Protein AF-A9DA54-F1 (afdb_monomer_lite)

pLDDT: mean 83.82, std 13.97, range [44.0, 96.88]

Radius of gyration: 36.36 Å; chains: 1; bounding box: 66×17×99 Å

InterPro domains:
  IPR001029 Flagellin, N-terminal domain [PF00669] (1-96)
  IPR001029 Flagellin, N-terminal domain [PR00207] (26-43)
  IPR001029 Flagellin, N-terminal domain [PR00207] (65-84)
  IPR001492 Flagellin [PTHR42792] (2-97)

Secondary structure (DSSP, 8-state):
-HHHHHHHHHHHHHHHHHHHHHH--S---TTT-HHHHHHHHHHHHHHHHHHHHHHHHHHHHHHHHHHHHHHHHHHHHHHHHHHHHHHHHTS-S-TTHHHHTTT-

Structure (mmCIF, N/CA/C/O backbone):
data_AF-A9DA54-F1
#
_entry.id   AF-A9DA54-F1
#
loop_
_atom_site.group_PDB
_atom_site.id
_atom_site.type_symbol
_atom_site.label_atom_id
_atom_site.label_alt_id
_atom_site.label_comp_id
_atom_site.label_asym_id
_atom_site.label_entity_id
_atom_site.label_seq_id
_atom_site.pdbx_PDB_ins_code
_atom_site.Cartn_x
_atom_site.Cartn_y
_atom_site.Cartn_z
_atom_site.occupancy
_atom_site.B_iso_or_equiv
_atom_site.auth_seq_id
_atom_site.auth_comp_id
_atom_site.auth_asym_id
_atom_site.auth_atom_id
_atom_site.pdbx_PDB_model_num
ATOM 1 N N . MET A 1 1 ? -30.449 -4.482 53.855 1.00 72.69 1 MET A N 1
ATOM 2 C CA . MET A 1 1 ? -30.549 -4.529 52.372 1.00 72.69 1 MET A CA 1
ATOM 3 C C . MET A 1 1 ? -29.752 -3.446 51.634 1.00 72.69 1 MET A C 1
ATOM 5 O O . MET A 1 1 ? -29.158 -3.781 50.620 1.00 72.69 1 MET A O 1
ATOM 9 N N . LYS A 1 2 ? -29.658 -2.186 52.102 1.00 81.56 2 LYS A N 1
ATOM 10 C CA . LYS A 1 2 ? -28.861 -1.147 51.402 1.00 81.56 2 LYS A CA 1
ATOM 11 C C . LYS A 1 2 ? -27.364 -1.483 51.272 1.00 81.56 2 LYS A C 1
ATOM 13 O O . LYS A 1 2 ? -26.834 -1.377 50.172 1.00 81.56 2 LYS A O 1
ATOM 18 N N . ALA A 1 3 ? -26.731 -1.968 52.348 1.00 85.31 3 ALA A N 1
ATOM 19 C CA . ALA A 1 3 ? -25.316 -2.362 52.352 1.00 85.31 3 ALA A CA 1
ATOM 20 C C . ALA A 1 3 ? -24.992 -3.461 51.321 1.00 85.31 3 ALA A C 1
ATOM 22 O O . ALA A 1 3 ? -24.045 -3.317 50.557 1.00 85.31 3 ALA A O 1
ATOM 23 N N . GLN A 1 4 ? -25.838 -4.494 51.220 1.00 87.94 4 GLN A N 1
ATOM 24 C CA . GLN A 1 4 ? -25.684 -5.557 50.221 1.00 87.94 4 GLN A CA 1
ATOM 25 C C . GLN A 1 4 ? -25.784 -5.025 48.781 1.00 87.94 4 GLN A C 1
ATOM 27 O O . GLN A 1 4 ? -25.012 -5.429 47.918 1.00 87.94 4 GLN A O 1
ATOM 32 N N . SER A 1 5 ? -26.700 -4.084 48.510 1.00 90.25 5 SER A N 1
ATOM 33 C CA . SER A 1 5 ? -26.823 -3.489 47.169 1.00 90.25 5 SER A CA 1
ATOM 34 C C . SER A 1 5 ? -25.606 -2.633 46.798 1.00 90.25 5 SER A C 1
ATOM 36 O O . SER A 1 5 ? -25.171 -2.641 45.648 1.00 90.25 5 SER A O 1
ATOM 38 N N . THR A 1 6 ? -25.037 -1.915 47.773 1.00 90.94 6 THR A N 1
ATOM 39 C CA . THR A 1 6 ? -23.826 -1.109 47.573 1.00 90.94 6 THR A CA 1
ATOM 40 C C . THR A 1 6 ? -22.614 -2.002 47.331 1.00 90.94 6 THR A C 1
ATOM 42 O O . THR A 1 6 ? -21.833 -1.720 46.426 1.00 90.94 6 THR A O 1
ATOM 45 N N . LEU A 1 7 ? -22.498 -3.110 48.070 1.00 93.38 7 LEU A N 1
ATOM 46 C CA . LEU A 1 7 ? -21.444 -4.106 47.880 1.00 93.38 7 LEU A CA 1
ATOM 47 C C . LEU A 1 7 ? -21.499 -4.717 46.471 1.00 93.38 7 LEU A C 1
ATOM 49 O O . LEU A 1 7 ? -20.498 -4.720 45.760 1.00 93.38 7 LEU A O 1
ATOM 53 N N . ASN A 1 8 ? -22.686 -5.137 46.025 1.00 93.56 8 ASN A N 1
ATOM 54 C CA . ASN A 1 8 ? -22.876 -5.704 44.687 1.00 93.56 8 ASN A CA 1
ATOM 55 C C . ASN A 1 8 ? -22.525 -4.695 43.575 1.00 93.56 8 ASN A C 1
ATOM 57 O O . ASN A 1 8 ? -21.920 -5.064 42.570 1.00 93.56 8 ASN A O 1
ATOM 61 N N . ARG A 1 9 ? -22.854 -3.406 43.757 1.00 91.38 9 ARG A N 1
ATOM 62 C CA . ARG A 1 9 ? -22.453 -2.336 42.824 1.00 91.38 9 ARG A CA 1
ATOM 63 C C . ARG A 1 9 ? -20.939 -2.130 42.790 1.00 91.38 9 ARG A C 1
ATOM 65 O O . ARG A 1 9 ? -20.373 -2.016 41.707 1.00 91.38 9 ARG A O 1
ATOM 72 N N . ALA A 1 10 ? -20.282 -2.108 43.949 1.00 91.88 10 ALA A N 1
ATOM 73 C CA . ALA A 1 10 ? -18.829 -1.976 44.030 1.00 91.88 10 ALA A CA 1
ATOM 74 C C . ALA A 1 10 ? -18.113 -3.153 43.346 1.00 91.88 10 ALA A C 1
ATOM 76 O O . ALA A 1 10 ? -17.173 -2.942 42.582 1.00 91.88 10 ALA A O 1
ATOM 77 N N . GLN A 1 11 ? -18.611 -4.376 43.542 1.00 93.38 11 GLN A N 1
ATOM 78 C CA . GLN A 1 11 ? -18.074 -5.577 42.904 1.00 93.38 11 GLN A CA 1
ATOM 79 C C . GLN A 1 11 ? -18.253 -5.560 41.376 1.00 93.38 11 GLN A C 1
ATOM 81 O O . GLN A 1 11 ? -17.322 -5.903 40.649 1.00 93.38 11 GLN A O 1
ATOM 86 N N . SER A 1 12 ? -19.400 -5.084 40.876 1.00 90.38 12 SER A N 1
ATOM 87 C CA . SER A 1 12 ? -19.621 -4.891 39.435 1.00 90.38 12 SER A CA 1
ATOM 88 C C . SER A 1 12 ? -18.649 -3.870 38.834 1.00 90.38 12 SER A C 1
ATOM 90 O O . SER A 1 12 ? -18.055 -4.132 37.792 1.00 90.38 12 SER A O 1
ATOM 92 N N . ASN A 1 13 ? -18.447 -2.726 39.496 1.00 88.25 13 ASN A N 1
ATOM 93 C CA . ASN A 1 13 ? -17.531 -1.685 39.019 1.00 88.25 13 ASN A CA 1
ATOM 94 C C . ASN A 1 13 ? -16.069 -2.156 39.010 1.00 88.25 13 ASN A C 1
ATOM 96 O O . ASN A 1 13 ? -15.311 -1.821 38.095 1.00 88.25 13 ASN A O 1
ATOM 100 N N . LEU A 1 14 ? -15.675 -2.948 40.012 1.00 91.12 14 LEU A N 1
ATOM 101 C CA . LEU A 1 14 ? -14.356 -3.573 40.062 1.00 91.12 14 LEU A CA 1
ATOM 102 C C . LEU A 1 14 ? -14.161 -4.543 38.890 1.00 91.12 14 LEU A C 1
ATOM 104 O O . LEU A 1 14 ? -13.127 -4.486 38.230 1.00 91.12 14 LEU A O 1
ATOM 108 N N . SER A 1 15 ? -15.165 -5.369 38.584 1.00 89.88 15 SER A N 1
ATOM 109 C CA . SER A 1 15 ? -15.122 -6.295 37.446 1.00 89.88 15 SER A CA 1
ATOM 110 C C . SER A 1 15 ? -14.930 -5.563 36.114 1.00 89.88 15 SER A C 1
ATOM 112 O O . SER A 1 15 ? -14.065 -5.943 35.331 1.00 89.88 15 SER A O 1
ATOM 114 N N . THR A 1 16 ? -15.665 -4.473 35.874 1.00 86.31 16 THR A N 1
ATOM 115 C CA . THR A 1 16 ? -15.504 -3.659 34.655 1.00 86.31 16 THR A CA 1
ATOM 116 C C . THR A 1 16 ? -14.128 -2.995 34.584 1.00 86.31 16 THR A C 1
ATOM 118 O O . THR A 1 16 ? -13.526 -2.901 33.516 1.00 86.31 16 THR A O 1
ATOM 121 N N . SER A 1 17 ? -13.601 -2.538 35.722 1.00 88.19 17 SER A N 1
ATOM 122 C CA . SER A 1 17 ? -12.270 -1.921 35.781 1.00 88.19 17 SER A CA 1
ATOM 123 C C . SER A 1 17 ? -11.167 -2.941 35.484 1.00 88.19 17 SER A C 1
ATOM 125 O O . SER A 1 17 ? -10.242 -2.638 34.734 1.00 88.19 17 SER A O 1
ATOM 12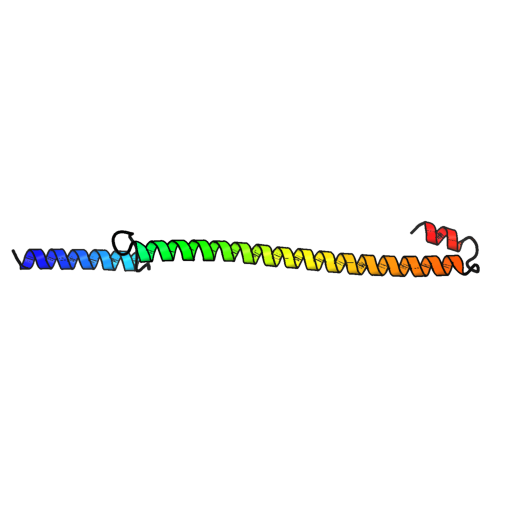7 N N . MET A 1 18 ? -11.304 -4.165 36.001 1.00 90.06 18 MET A N 1
ATOM 128 C CA . MET A 1 18 ? -10.424 -5.297 35.695 1.00 90.06 18 MET A CA 1
ATOM 129 C C . MET A 1 18 ? -10.480 -5.683 34.213 1.00 90.06 18 MET A C 1
ATOM 131 O O . MET A 1 18 ? -9.442 -5.922 33.605 1.00 90.06 18 MET A O 1
ATOM 135 N N . GLU A 1 19 ? -11.664 -5.690 33.603 1.00 86.94 19 GLU A N 1
ATOM 136 C CA . GLU A 1 19 ? -11.844 -6.004 32.181 1.00 86.94 19 GLU A CA 1
ATOM 137 C C . GLU A 1 19 ? -11.177 -4.957 31.270 1.00 86.94 19 GLU A C 1
ATOM 139 O O . GLU A 1 19 ? -10.459 -5.294 30.324 1.00 86.94 19 GLU A O 1
ATOM 144 N N . ARG A 1 20 ? -11.336 -3.668 31.591 1.00 87.25 20 ARG A N 1
ATOM 145 C CA . ARG A 1 20 ? -10.641 -2.568 30.899 1.00 87.25 20 ARG A CA 1
ATOM 146 C C . ARG A 1 20 ? -9.129 -2.629 31.085 1.00 87.25 20 ARG A C 1
ATOM 148 O O . ARG A 1 20 ? -8.394 -2.369 30.140 1.00 87.25 20 ARG A O 1
ATOM 155 N N . LEU A 1 21 ? -8.660 -3.001 32.277 1.00 88.25 21 LEU A N 1
ATOM 156 C CA . LEU A 1 21 ? -7.233 -3.167 32.543 1.00 88.25 21 LEU A CA 1
ATOM 157 C C . LEU A 1 21 ? -6.640 -4.342 31.751 1.00 88.25 21 LEU A C 1
ATOM 159 O O . LEU A 1 21 ? -5.589 -4.186 31.142 1.00 88.25 21 LEU A O 1
ATOM 163 N N . ALA A 1 22 ? -7.319 -5.491 31.722 1.00 89.81 22 ALA A N 1
ATOM 164 C CA . ALA A 1 22 ? -6.847 -6.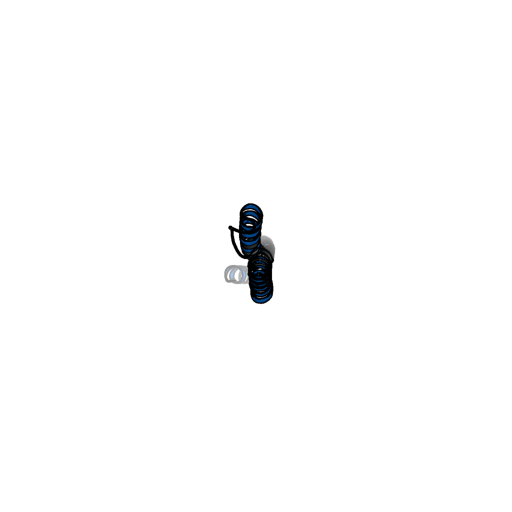695 31.035 1.00 89.81 22 ALA A CA 1
ATOM 165 C C . ALA A 1 22 ? -6.820 -6.543 29.505 1.00 89.81 22 ALA A C 1
ATOM 167 O O . ALA A 1 22 ? -5.916 -7.041 28.843 1.00 89.81 22 ALA A O 1
ATOM 168 N N . SER A 1 23 ? -7.808 -5.844 28.947 1.00 86.69 23 SER A N 1
ATOM 169 C CA . SER A 1 23 ? -7.893 -5.544 27.509 1.00 86.69 23 SER A CA 1
ATOM 170 C C . SER A 1 23 ? -7.041 -4.347 27.075 1.00 86.69 23 SER A C 1
ATOM 172 O O . SER A 1 23 ? -6.744 -4.206 25.892 1.00 86.69 23 SER A O 1
ATOM 174 N N . GLY A 1 24 ? -6.715 -3.438 28.001 1.00 86.44 24 GLY A N 1
ATOM 175 C CA . GLY A 1 24 ? -6.134 -2.128 27.695 1.00 86.44 24 GLY A CA 1
ATOM 176 C C . GLY A 1 24 ? -7.077 -1.179 26.940 1.00 86.44 24 GLY A C 1
ATOM 177 O O . GLY A 1 24 ? -6.684 -0.060 26.609 1.00 86.44 24 GLY A O 1
ATOM 178 N N . MET A 1 25 ? -8.320 -1.587 26.665 1.00 81.06 25 MET A N 1
ATOM 179 C CA . MET A 1 25 ? -9.296 -0.807 25.910 1.00 81.06 25 MET A CA 1
ATOM 180 C C . MET A 1 25 ? -10.348 -0.222 26.847 1.00 81.06 25 MET A C 1
ATOM 182 O O . MET A 1 25 ? -10.912 -0.890 27.713 1.00 81.06 25 MET A O 1
ATOM 186 N N . ARG A 1 26 ? -10.650 1.067 26.664 1.00 78.75 26 ARG A N 1
ATOM 187 C CA . ARG A 1 26 ? -11.659 1.758 27.480 1.00 78.75 26 ARG A CA 1
ATOM 188 C C . ARG A 1 26 ? -13.089 1.329 27.129 1.00 78.75 26 ARG A C 1
ATOM 190 O O . ARG A 1 26 ? -13.958 1.357 27.997 1.00 78.75 26 ARG A O 1
ATOM 197 N N . ILE A 1 27 ? -13.321 0.953 25.871 1.00 77.12 27 ILE A N 1
ATOM 198 C CA . ILE A 1 27 ? -14.606 0.488 25.337 1.00 77.12 27 ILE A CA 1
ATOM 199 C C . ILE A 1 27 ? -14.413 -0.969 2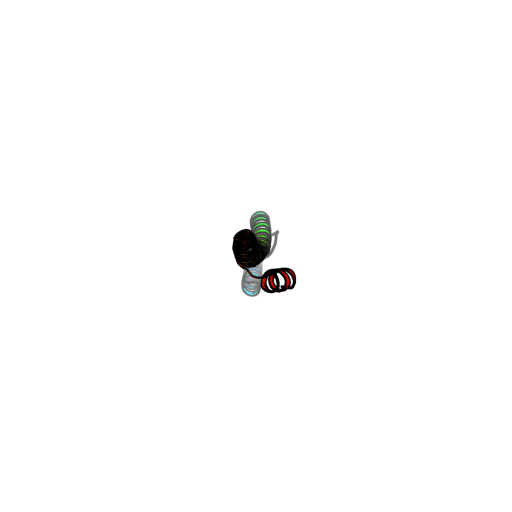4.913 1.00 77.12 27 ILE A C 1
ATOM 201 O O . ILE A 1 27 ? -13.829 -1.225 23.866 1.00 77.12 27 ILE A O 1
ATOM 205 N N . ASN A 1 28 ? -14.876 -1.912 25.736 1.00 72.12 28 ASN A N 1
ATOM 206 C CA . ASN A 1 28 ? -14.790 -3.350 25.437 1.00 72.12 28 ASN A CA 1
ATOM 207 C C . ASN A 1 28 ? -16.065 -3.924 24.823 1.00 72.12 28 ASN A C 1
ATOM 209 O O . ASN A 1 28 ? -16.029 -4.977 24.195 1.00 72.12 28 ASN A O 1
ATOM 213 N N . SER A 1 29 ? -17.200 -3.248 25.005 1.00 74.50 29 SER A N 1
ATOM 214 C CA . SER A 1 29 ? -18.508 -3.757 24.608 1.00 74.50 29 SER A CA 1
ATOM 215 C C . SER A 1 29 ? -19.363 -2.666 23.978 1.00 74.50 29 SER A C 1
ATOM 217 O O . SER A 1 29 ? -19.382 -1.528 24.447 1.00 74.50 29 SER A O 1
ATOM 219 N N . ALA A 1 30 ? -20.150 -3.044 22.964 1.00 71.50 30 ALA A N 1
ATOM 220 C CA . ALA A 1 30 ? -21.191 -2.193 22.382 1.00 71.50 30 ALA A CA 1
ATOM 221 C C . ALA A 1 30 ? -22.247 -1.763 23.419 1.00 71.50 30 ALA A C 1
ATOM 223 O O . ALA A 1 30 ? -22.965 -0.791 23.201 1.00 71.50 30 ALA A O 1
ATOM 224 N N . LYS A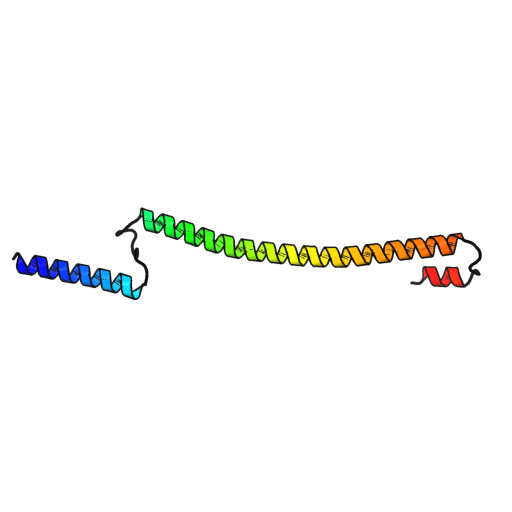 1 31 ? -22.335 -2.478 24.551 1.00 72.62 31 LYS A N 1
ATOM 225 C CA . LYS A 1 31 ? -23.210 -2.139 25.677 1.00 72.62 31 LYS A CA 1
ATOM 226 C C . LYS A 1 31 ? -22.739 -0.894 26.441 1.00 72.62 31 LYS A C 1
ATOM 228 O O . LYS A 1 31 ? -23.580 -0.197 26.998 1.00 72.62 31 LYS A O 1
ATOM 233 N N . ASP A 1 32 ? -21.431 -0.629 26.463 1.00 72.50 32 ASP A N 1
ATOM 234 C CA . ASP A 1 32 ? -20.845 0.512 27.178 1.00 72.50 32 ASP A CA 1
ATOM 235 C C . ASP A 1 32 ? -20.854 1.793 26.328 1.00 72.50 32 ASP A C 1
ATOM 237 O O . ASP A 1 32 ? -21.128 2.867 26.858 1.00 72.50 32 ASP A O 1
ATOM 241 N N . ASP A 1 33 ? -20.559 1.690 25.024 1.00 77.88 33 ASP A N 1
ATOM 242 C CA . ASP A 1 33 ? -20.607 2.806 24.065 1.00 77.88 33 ASP A CA 1
ATOM 243 C C . ASP A 1 33 ? -20.641 2.290 22.608 1.00 77.88 33 ASP A C 1
ATOM 245 O O . ASP A 1 33 ? -19.605 2.058 21.978 1.00 77.88 33 ASP A O 1
ATOM 249 N N . ALA A 1 34 ? -21.843 2.091 22.058 1.00 80.06 34 ALA A N 1
ATOM 250 C CA . ALA A 1 34 ? -22.026 1.598 20.689 1.00 80.06 34 ALA A CA 1
ATOM 251 C C . ALA A 1 34 ? -21.485 2.569 19.620 1.00 80.06 34 ALA A C 1
ATOM 253 O O . ALA A 1 34 ? -20.935 2.128 18.609 1.00 80.06 34 ALA A O 1
ATOM 254 N N . ALA A 1 35 ? -21.607 3.882 19.848 1.00 83.81 35 ALA A N 1
ATOM 255 C CA . ALA A 1 35 ? -21.152 4.903 18.907 1.00 83.81 35 ALA A CA 1
ATOM 256 C C . ALA A 1 35 ? -19.620 5.014 18.909 1.00 83.81 35 ALA A C 1
ATOM 258 O O . ALA A 1 35 ? -18.998 5.024 17.844 1.00 83.81 35 ALA A O 1
ATOM 259 N N . GLY A 1 36 ? -19.005 5.019 20.093 1.00 85.19 36 GLY A N 1
ATOM 260 C CA . GLY A 1 36 ? -17.555 4.990 20.257 1.00 85.19 36 GLY A CA 1
ATOM 261 C C . GLY A 1 36 ? -16.937 3.737 19.641 1.00 85.19 36 GLY A C 1
ATOM 262 O O . GLY A 1 36 ? -15.990 3.845 18.864 1.00 85.19 36 GLY A O 1
ATOM 263 N N . LEU A 1 37 ? -17.531 2.562 19.877 1.00 85.81 37 LEU A N 1
ATOM 264 C CA . LEU A 1 37 ? -17.067 1.309 19.277 1.00 85.81 37 LEU A CA 1
ATOM 265 C C . LEU A 1 37 ? -17.180 1.314 17.742 1.00 85.81 37 LEU A C 1
ATOM 267 O O . LEU A 1 37 ? -16.258 0.877 17.056 1.00 85.81 37 LEU A O 1
ATOM 271 N N . GLN A 1 38 ? -18.274 1.836 17.178 1.00 87.06 38 GLN A N 1
ATOM 272 C CA . GLN A 1 38 ? -18.443 1.936 15.725 1.00 87.06 38 GLN A CA 1
ATOM 273 C C . GLN A 1 38 ? -17.409 2.875 15.090 1.00 87.06 38 GLN A C 1
ATOM 275 O O . GLN A 1 38 ? -16.839 2.554 14.043 1.00 87.06 38 GLN A O 1
ATOM 280 N N . ILE A 1 39 ? -17.144 4.025 15.717 1.00 86.19 39 ILE A N 1
ATOM 281 C CA . ILE A 1 39 ? -16.132 4.975 15.244 1.00 86.19 39 ILE A CA 1
ATOM 282 C C . ILE A 1 39 ? -14.740 4.346 15.327 1.00 86.19 39 ILE A C 1
ATOM 284 O O . ILE A 1 39 ? -14.003 4.407 14.342 1.00 86.19 39 ILE A O 1
ATOM 288 N N . SER A 1 40 ? -14.404 3.692 16.442 1.00 88.88 40 SER A N 1
ATOM 289 C CA . SER A 1 40 ? -13.137 2.974 16.606 1.00 88.88 40 SER A CA 1
ATOM 290 C C . SER A 1 40 ? -12.964 1.882 15.552 1.00 88.88 40 SER A C 1
ATOM 292 O O . SER A 1 40 ? -11.936 1.853 14.885 1.00 88.88 40 SER A O 1
ATOM 294 N N . ASN A 1 41 ? -13.982 1.057 15.298 1.00 88.69 41 ASN A N 1
ATOM 295 C CA . ASN A 1 41 ? -13.933 0.030 14.251 1.00 88.69 41 ASN A CA 1
ATOM 296 C C . ASN A 1 41 ? -13.730 0.631 12.853 1.00 88.69 41 ASN A C 1
ATOM 298 O O . ASN A 1 41 ? -12.964 0.097 12.042 1.00 88.69 41 ASN A O 1
ATOM 302 N N . ARG A 1 42 ? -14.377 1.768 12.565 1.00 92.19 42 ARG A N 1
ATOM 303 C CA . ARG A 1 42 ? -14.188 2.494 11.304 1.00 92.19 42 ARG A CA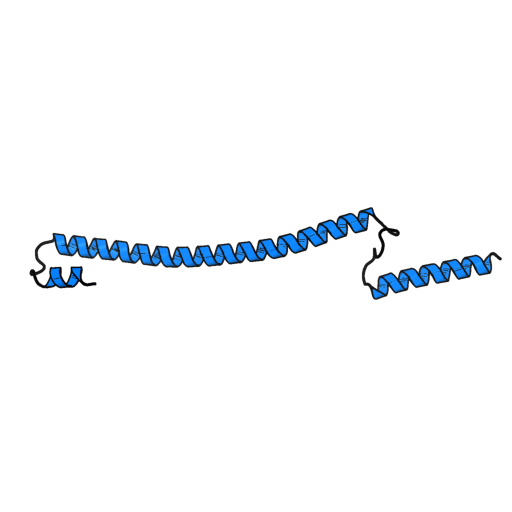 1
ATOM 304 C C . ARG A 1 42 ? -12.767 3.041 11.180 1.00 92.19 42 ARG A C 1
ATOM 306 O O . ARG A 1 42 ? -12.166 2.895 10.120 1.00 92.19 42 ARG A O 1
ATOM 313 N N . MET A 1 43 ? -12.224 3.631 12.243 1.00 92.38 43 MET A N 1
ATOM 314 C CA . MET A 1 43 ? -10.846 4.130 12.273 1.00 92.38 43 MET A CA 1
ATOM 315 C C . MET A 1 43 ? -9.837 2.992 12.107 1.00 92.38 43 MET A C 1
ATOM 317 O O . MET A 1 43 ? -8.951 3.104 11.271 1.00 92.38 43 MET A O 1
ATOM 321 N N . THR A 1 44 ? -10.004 1.867 12.805 1.00 91.88 44 THR A N 1
ATOM 322 C CA . THR A 1 44 ? -9.142 0.685 12.644 1.00 91.88 44 THR A CA 1
ATOM 323 C C . THR A 1 44 ? -9.173 0.160 11.211 1.00 91.88 44 THR A C 1
ATOM 325 O O . THR A 1 44 ? -8.127 -0.123 10.630 1.00 91.88 44 THR A O 1
ATOM 328 N N . SER A 1 45 ? -10.357 0.099 10.595 1.00 93.62 45 SER A N 1
ATOM 329 C CA . SER A 1 45 ? -10.494 -0.304 9.190 1.00 93.62 45 SER A CA 1
ATOM 330 C C . SER A 1 45 ? -9.781 0.667 8.244 1.00 93.62 45 SER A C 1
ATOM 332 O O . SER A 1 45 ? -9.093 0.234 7.321 1.00 93.62 45 SER A O 1
ATOM 334 N N . GLN A 1 46 ? -9.888 1.977 8.493 1.00 93.62 46 GLN A N 1
ATOM 335 C CA . GLN A 1 46 ? -9.162 2.996 7.730 1.00 93.62 46 GLN A CA 1
ATOM 336 C C . GLN A 1 46 ? -7.648 2.889 7.915 1.00 93.62 46 GLN A C 1
ATOM 338 O O . GLN A 1 46 ? -6.930 2.950 6.926 1.00 93.62 46 GLN A O 1
ATOM 343 N N . ILE A 1 47 ? -7.157 2.682 9.139 1.00 93.81 47 ILE A N 1
ATOM 344 C CA . ILE A 1 47 ? -5.726 2.506 9.428 1.00 93.81 47 ILE A CA 1
ATOM 345 C C . ILE A 1 47 ? -5.176 1.300 8.662 1.00 93.81 47 ILE A C 1
ATOM 347 O O . ILE A 1 47 ? -4.148 1.409 7.995 1.00 93.81 47 ILE A O 1
ATOM 351 N N . ASN A 1 48 ? -5.892 0.175 8.684 1.00 95.31 48 ASN A N 1
ATOM 352 C CA . ASN A 1 48 ? -5.511 -1.014 7.926 1.00 95.31 48 ASN A CA 1
ATOM 353 C C . ASN A 1 48 ? -5.497 -0.739 6.413 1.00 95.31 48 ASN A C 1
ATOM 355 O O . ASN A 1 48 ? -4.558 -1.138 5.721 1.00 95.31 48 ASN A O 1
ATOM 359 N N . GLY A 1 49 ? -6.499 -0.008 5.910 1.00 96.19 49 GLY A N 1
ATOM 360 C CA . GLY A 1 49 ? -6.561 0.430 4.515 1.00 96.19 49 GLY A CA 1
ATOM 361 C C . GLY A 1 49 ? -5.394 1.340 4.124 1.00 96.19 49 GLY A C 1
ATOM 362 O O . GLY A 1 49 ? -4.760 1.113 3.096 1.00 96.19 49 GLY A O 1
ATOM 363 N N . ILE A 1 50 ? -5.047 2.314 4.969 1.00 96.38 50 ILE A N 1
ATOM 364 C CA . ILE A 1 50 ? -3.897 3.208 4.777 1.00 96.38 50 ILE A CA 1
ATOM 365 C C . ILE A 1 50 ? -2.591 2.409 4.782 1.00 96.38 50 ILE A C 1
ATOM 367 O O . ILE A 1 50 ? -1.729 2.660 3.947 1.00 96.38 50 ILE A O 1
ATOM 371 N N . GLY A 1 51 ? -2.443 1.411 5.657 1.00 95.81 51 GLY A N 1
ATOM 372 C CA . GLY A 1 51 ? -1.264 0.541 5.678 1.00 95.81 51 GLY A CA 1
ATOM 373 C C . GLY A 1 51 ? -1.048 -0.208 4.358 1.00 95.81 51 GLY A C 1
ATOM 374 O O . GLY A 1 51 ? 0.080 -0.308 3.878 1.00 95.81 51 GLY A O 1
ATOM 375 N N . VAL A 1 52 ? -2.125 -0.692 3.732 1.00 96.12 52 VAL A N 1
ATOM 376 C CA . VAL A 1 52 ? -2.065 -1.286 2.384 1.00 96.12 52 VAL A CA 1
ATOM 377 C C . VAL A 1 52 ? -1.770 -0.220 1.329 1.00 96.12 52 VAL A C 1
ATOM 379 O O . VAL A 1 52 ? -0.901 -0.432 0.491 1.00 96.12 52 VAL A O 1
ATOM 382 N N . ALA A 1 53 ? -2.431 0.938 1.390 1.00 96.25 53 ALA A N 1
ATOM 383 C CA . ALA A 1 53 ? -2.207 2.031 0.446 1.00 96.25 53 ALA A CA 1
ATOM 384 C C . ALA A 1 53 ? -0.752 2.527 0.459 1.00 96.25 53 ALA A C 1
ATOM 386 O O . ALA A 1 53 ? -0.184 2.766 -0.602 1.00 96.25 53 ALA A O 1
ATOM 387 N N . MET A 1 54 ? -0.124 2.618 1.636 1.00 96.19 54 MET A N 1
ATOM 388 C CA . MET A 1 54 ? 1.294 2.955 1.756 1.00 96.19 54 MET A CA 1
ATOM 389 C C . MET A 1 54 ? 2.183 1.912 1.084 1.00 96.19 54 MET A C 1
ATOM 391 O O . MET A 1 54 ? 3.106 2.290 0.370 1.00 96.19 54 MET A O 1
ATOM 395 N N . ARG A 1 55 ? 1.916 0.613 1.271 1.00 96.38 55 ARG A N 1
ATOM 396 C CA . ARG A 1 55 ? 2.664 -0.440 0.564 1.00 96.38 55 ARG A CA 1
ATOM 397 C C . ARG A 1 55 ? 2.512 -0.305 -0.950 1.00 96.38 55 ARG A C 1
ATOM 399 O O . ARG A 1 55 ? 3.518 -0.187 -1.633 1.00 96.38 55 ARG A O 1
ATOM 406 N N . ASN A 1 56 ? 1.283 -0.160 -1.443 1.00 96.00 56 ASN A N 1
ATOM 407 C CA . ASN A 1 56 ? 1.017 0.020 -2.873 1.00 96.00 56 ASN A CA 1
ATOM 408 C C . ASN A 1 56 ? 1.700 1.273 -3.451 1.00 96.00 56 ASN A C 1
ATOM 410 O O . ASN A 1 56 ? 2.170 1.252 -4.584 1.00 96.00 56 ASN A O 1
ATOM 414 N N . ALA A 1 57 ? 1.756 2.369 -2.688 1.00 96.81 57 ALA A N 1
ATOM 415 C CA . ALA A 1 57 ? 2.455 3.581 -3.102 1.00 96.81 57 ALA A CA 1
ATOM 416 C C . ALA A 1 57 ? 3.969 3.354 -3.209 1.00 96.81 57 ALA A C 1
ATOM 418 O O . ALA A 1 57 ? 4.576 3.782 -4.186 1.00 96.81 57 ALA A O 1
ATOM 419 N N . ASN A 1 58 ? 4.569 2.650 -2.243 1.00 96.75 58 ASN A N 1
ATOM 420 C CA . ASN A 1 58 ? 5.986 2.284 -2.303 1.00 96.75 58 ASN A CA 1
ATOM 421 C C . ASN A 1 58 ? 6.277 1.355 -3.488 1.00 96.75 58 ASN A C 1
ATOM 423 O O . ASN A 1 58 ? 7.223 1.610 -4.226 1.00 96.75 58 ASN A O 1
ATOM 427 N N . ASP A 1 59 ? 5.428 0.356 -3.732 1.00 96.88 59 ASP A N 1
ATOM 428 C CA . ASP A 1 59 ? 5.566 -0.536 -4.886 1.00 96.88 59 ASP A CA 1
ATOM 429 C C . ASP A 1 59 ? 5.465 0.246 -6.207 1.00 96.88 59 ASP A C 1
ATOM 431 O O . ASP A 1 59 ? 6.271 0.054 -7.118 1.00 96.88 59 ASP A O 1
ATOM 435 N N . GLY A 1 60 ? 4.527 1.197 -6.295 1.00 95.88 60 GLY A N 1
ATOM 436 C CA . GLY A 1 60 ? 4.400 2.104 -7.437 1.00 95.88 60 GLY A CA 1
ATOM 437 C C . GLY A 1 60 ? 5.648 2.962 -7.662 1.00 95.88 60 GLY A C 1
ATOM 438 O O . GLY A 1 60 ? 6.077 3.127 -8.804 1.00 95.88 60 GLY A O 1
ATOM 439 N N . ILE A 1 61 ? 6.273 3.456 -6.588 1.00 96.69 61 ILE A N 1
ATOM 440 C CA . ILE A 1 61 ? 7.545 4.191 -6.655 1.00 96.69 61 ILE A CA 1
ATOM 441 C C . ILE A 1 61 ? 8.668 3.278 -7.153 1.00 96.69 61 ILE A C 1
ATOM 443 O O . ILE A 1 61 ? 9.412 3.673 -8.047 1.00 96.69 61 ILE A O 1
ATOM 447 N N . SER A 1 62 ? 8.786 2.057 -6.630 1.00 96.88 62 SER A N 1
ATOM 448 C CA . SER A 1 62 ? 9.818 1.108 -7.064 1.00 96.88 62 SER A CA 1
ATOM 449 C C . SER A 1 62 ? 9.680 0.732 -8.543 1.00 96.88 62 SER A C 1
ATOM 451 O O . SER A 1 62 ? 10.680 0.660 -9.263 1.00 96.88 62 SER A O 1
ATOM 453 N N . ILE A 1 63 ? 8.447 0.550 -9.029 1.00 95.81 63 ILE A N 1
ATOM 454 C CA . ILE A 1 63 ? 8.172 0.325 -10.454 1.00 95.81 63 ILE A CA 1
ATOM 455 C C . ILE A 1 63 ? 8.550 1.559 -11.273 1.00 95.81 63 ILE A C 1
ATOM 457 O O . ILE A 1 63 ? 9.223 1.419 -12.292 1.00 95.81 63 ILE A O 1
ATOM 461 N N . ALA A 1 64 ? 8.162 2.758 -10.831 1.00 95.81 64 ALA A N 1
ATOM 462 C CA . ALA A 1 64 ? 8.498 3.998 -11.523 1.00 95.81 64 ALA A CA 1
ATOM 463 C C . ALA A 1 64 ? 10.018 4.205 -11.619 1.00 95.81 64 ALA A C 1
ATOM 465 O O . ALA A 1 64 ? 10.514 4.528 -12.692 1.00 95.81 64 ALA A O 1
ATOM 466 N N . GLN A 1 65 ? 10.767 3.929 -10.549 1.00 95.88 65 GLN A N 1
ATOM 467 C CA . GLN A 1 65 ? 12.234 3.988 -10.545 1.00 95.88 65 GLN A CA 1
ATOM 468 C C . GLN A 1 65 ? 12.861 2.962 -11.496 1.00 95.88 65 GLN A C 1
ATOM 470 O O . GLN A 1 65 ? 13.801 3.275 -12.225 1.00 95.88 65 GLN A O 1
ATOM 475 N N . THR A 1 66 ? 12.324 1.739 -11.529 1.00 96.00 66 THR A N 1
ATOM 476 C CA . THR A 1 66 ? 12.780 0.704 -12.471 1.00 96.00 66 THR A CA 1
ATOM 477 C C . THR A 1 66 ? 12.510 1.125 -13.916 1.00 96.00 66 THR A C 1
ATOM 479 O O . THR A 1 66 ? 13.372 0.969 -14.782 1.00 96.00 66 THR A O 1
ATOM 482 N N . ALA A 1 67 ? 11.336 1.702 -14.178 1.00 94.62 67 ALA A N 1
ATOM 483 C CA . ALA A 1 67 ? 10.980 2.237 -15.484 1.00 94.62 67 ALA A CA 1
ATOM 484 C C . ALA A 1 67 ? 11.886 3.413 -15.881 1.00 94.62 67 ALA A C 1
ATOM 486 O O . ALA A 1 67 ? 12.356 3.450 -17.013 1.00 94.62 67 ALA A O 1
ATOM 487 N N . GLU A 1 68 ? 12.193 4.331 -14.962 1.00 94.94 68 GLU A N 1
ATOM 488 C CA . GLU A 1 68 ? 13.097 5.460 -15.202 1.00 94.94 68 GLU A CA 1
ATOM 489 C C . GLU A 1 68 ? 14.515 4.987 -15.555 1.00 94.94 68 GLU A C 1
ATOM 491 O O . GLU A 1 68 ? 15.090 5.454 -16.538 1.00 94.94 68 GLU A O 1
ATOM 496 N N . GLY A 1 69 ? 15.042 3.985 -14.843 1.00 95.06 69 GLY A N 1
ATOM 497 C CA . GLY A 1 69 ? 16.322 3.357 -15.182 1.00 95.06 69 GLY A CA 1
ATOM 498 C C . GLY A 1 69 ? 16.318 2.717 -16.575 1.00 95.06 69 GLY A C 1
ATOM 499 O O . GLY A 1 69 ? 17.229 2.949 -17.373 1.00 95.06 69 GLY A O 1
ATOM 500 N N . ALA A 1 70 ? 15.261 1.972 -16.912 1.00 94.88 70 ALA A N 1
ATOM 501 C CA . ALA A 1 70 ? 15.108 1.359 -18.232 1.00 94.88 70 ALA A CA 1
ATOM 502 C C . ALA A 1 70 ? 14.956 2.399 -19.361 1.00 94.88 70 ALA A C 1
ATOM 504 O O . ALA A 1 70 ? 15.485 2.213 -20.462 1.00 94.88 70 ALA A O 1
ATOM 505 N N . MET A 1 71 ? 14.258 3.510 -19.108 1.00 94.88 71 MET A N 1
ATOM 506 C CA . MET A 1 71 ? 14.126 4.617 -20.059 1.00 94.88 71 MET A CA 1
ATOM 507 C C . MET A 1 71 ? 15.438 5.383 -20.243 1.00 94.88 71 MET A C 1
ATOM 509 O O . MET A 1 71 ? 15.742 5.796 -21.366 1.00 94.88 71 MET A O 1
ATOM 513 N N . GLY A 1 72 ? 16.232 5.537 -19.181 1.00 95.44 72 GLY A N 1
ATOM 514 C CA . GLY A 1 72 ? 17.588 6.078 -19.260 1.00 95.44 72 GLY A CA 1
ATOM 515 C C . GLY A 1 72 ? 18.462 5.255 -20.206 1.00 95.44 72 GLY A C 1
ATOM 516 O O . GLY A 1 72 ? 19.050 5.801 -21.139 1.00 95.44 72 GLY A O 1
ATOM 517 N N . GLU A 1 73 ? 18.448 3.931 -20.049 1.00 93.81 73 GLU A N 1
ATOM 518 C CA . GLU A 1 73 ? 19.194 3.028 -20.930 1.00 93.81 73 GLU A CA 1
ATOM 519 C C . GLU A 1 73 ? 18.669 3.054 -22.372 1.00 93.81 73 GLU A C 1
ATOM 521 O O . GLU A 1 73 ? 19.440 3.179 -23.322 1.00 93.81 73 GLU A O 1
ATOM 526 N N . SER A 1 74 ? 17.346 3.049 -22.553 1.00 93.31 74 SER A N 1
ATOM 527 C CA . SER A 1 74 ? 16.725 3.169 -23.881 1.00 93.31 74 SER A CA 1
ATOM 528 C C . SER A 1 74 ? 17.131 4.466 -24.589 1.00 93.31 74 SER A C 1
ATOM 530 O O . SER A 1 74 ? 17.386 4.473 -25.793 1.00 93.31 74 SER A O 1
ATOM 532 N N . THR A 1 75 ? 17.236 5.569 -23.845 1.00 94.81 75 THR A N 1
ATOM 533 C CA . THR A 1 75 ? 17.682 6.863 -24.376 1.00 94.81 75 THR A CA 1
ATOM 534 C C . THR A 1 75 ? 19.148 6.813 -24.801 1.00 94.81 75 THR A C 1
ATOM 536 O O . THR A 1 75 ? 19.474 7.291 -25.889 1.00 94.81 75 THR A O 1
ATOM 539 N N . ASN A 1 76 ? 20.020 6.186 -24.006 1.00 94.88 76 ASN A N 1
ATOM 540 C CA . ASN A 1 76 ? 21.426 5.979 -24.365 1.00 94.88 76 ASN A CA 1
ATOM 541 C C . ASN A 1 76 ? 21.567 5.128 -25.634 1.00 94.88 76 ASN A C 1
ATOM 543 O O . ASN A 1 76 ? 22.315 5.494 -26.543 1.00 94.88 76 ASN A O 1
ATOM 547 N N . ILE A 1 77 ? 20.802 4.037 -25.748 1.00 92.38 77 ILE A N 1
ATOM 548 C CA . ILE A 1 77 ? 20.783 3.181 -26.944 1.00 92.38 77 ILE A CA 1
ATOM 549 C C . ILE A 1 77 ? 20.326 3.982 -28.171 1.00 92.38 77 ILE A C 1
ATOM 551 O O . ILE A 1 77 ? 20.954 3.908 -29.227 1.00 92.38 77 ILE A O 1
ATOM 555 N N . LEU A 1 78 ? 19.274 4.798 -28.046 1.00 91.44 78 LEU A N 1
ATOM 556 C CA . LEU A 1 78 ? 18.790 5.652 -29.137 1.00 91.44 78 LEU A CA 1
ATOM 557 C C . LEU A 1 78 ? 19.829 6.694 -29.574 1.00 91.44 78 LEU A C 1
ATOM 559 O O . LEU A 1 78 ? 19.991 6.930 -30.773 1.00 91.44 78 LEU A O 1
ATOM 563 N N . GLN A 1 79 ? 20.552 7.301 -28.630 1.00 92.25 79 GLN A N 1
ATOM 564 C CA . GLN A 1 79 ? 21.661 8.206 -28.942 1.00 92.25 79 GLN A CA 1
ATOM 565 C C . GLN A 1 79 ? 22.784 7.464 -29.670 1.00 92.25 79 GLN A C 1
ATOM 567 O O . GLN A 1 79 ? 23.240 7.920 -30.718 1.00 92.25 79 GLN A O 1
ATOM 572 N N . ARG A 1 80 ? 23.156 6.269 -29.198 1.00 89.00 80 ARG A N 1
ATOM 573 C CA . ARG A 1 80 ? 24.176 5.445 -29.849 1.00 89.00 80 ARG A CA 1
ATOM 574 C C . ARG A 1 80 ? 23.769 5.043 -31.264 1.00 89.00 80 ARG A C 1
ATOM 576 O O . ARG A 1 80 ? 24.575 5.173 -32.179 1.00 89.00 80 ARG A O 1
ATOM 583 N N . MET A 1 81 ? 22.522 4.625 -31.478 1.00 83.81 81 MET A N 1
ATOM 584 C CA . MET A 1 81 ? 22.002 4.319 -32.816 1.00 83.81 81 MET A CA 1
ATOM 585 C C . MET A 1 81 ? 22.031 5.538 -33.742 1.00 83.81 81 MET A C 1
ATOM 587 O O . MET A 1 81 ? 22.344 5.395 -34.926 1.00 83.81 81 MET A O 1
ATOM 591 N N . ARG A 1 82 ? 21.746 6.742 -33.227 1.00 87.25 82 ARG A N 1
ATOM 592 C CA . ARG A 1 82 ? 21.876 7.985 -34.000 1.00 87.25 82 ARG A CA 1
ATOM 593 C C . ARG A 1 82 ? 23.328 8.223 -34.413 1.00 87.25 82 ARG A C 1
ATOM 595 O O . ARG A 1 82 ? 23.570 8.487 -35.589 1.00 87.25 82 ARG A O 1
ATOM 602 N N . ASP A 1 83 ? 24.276 8.080 -33.493 1.00 84.75 83 ASP A N 1
ATOM 603 C CA . ASP A 1 83 ? 25.702 8.244 -33.789 1.00 84.75 83 ASP A CA 1
ATOM 604 C C . ASP A 1 83 ? 26.182 7.226 -34.828 1.00 84.75 83 ASP A C 1
ATOM 606 O O . ASP A 1 83 ? 26.854 7.595 -35.789 1.00 84.75 83 ASP A O 1
ATOM 610 N N . LEU A 1 84 ? 25.788 5.957 -34.687 1.00 81.56 84 LEU A N 1
ATOM 611 C CA . LEU A 1 84 ? 26.095 4.892 -35.647 1.00 81.56 84 LEU A CA 1
ATOM 612 C C . LEU A 1 84 ? 25.479 5.164 -37.031 1.00 81.56 84 LEU A C 1
ATOM 614 O O . LEU A 1 84 ? 26.116 4.922 -38.061 1.00 81.56 84 LEU A O 1
ATOM 618 N N . SER A 1 85 ? 24.266 5.719 -37.074 1.00 80.06 85 SER A N 1
ATOM 619 C CA . SER A 1 85 ? 23.593 6.107 -38.320 1.00 80.06 85 SER A CA 1
ATOM 620 C C . SER A 1 85 ? 24.316 7.262 -39.017 1.00 80.06 85 SER A C 1
ATOM 622 O O . SER A 1 85 ? 24.538 7.207 -40.226 1.00 80.06 85 SER A O 1
ATOM 624 N N . LEU A 1 86 ? 24.746 8.281 -38.265 1.00 82.75 86 LEU A N 1
ATOM 625 C CA . LEU A 1 86 ? 25.536 9.402 -38.787 1.00 82.75 86 LEU A CA 1
ATOM 626 C C . LEU A 1 86 ? 26.921 8.946 -39.264 1.00 82.75 86 LEU A C 1
ATOM 628 O O . LEU A 1 86 ? 27.362 9.350 -40.339 1.00 82.75 86 LEU A O 1
ATOM 632 N N . GLN A 1 87 ? 27.581 8.058 -38.517 1.00 74.81 87 GLN A N 1
ATOM 633 C CA . GLN A 1 87 ? 28.847 7.442 -38.928 1.00 74.81 87 GLN A CA 1
ATOM 634 C C . GLN A 1 87 ? 28.701 6.632 -40.221 1.00 74.81 87 GLN A C 1
ATOM 636 O O . GLN A 1 87 ? 29.585 6.675 -41.075 1.00 74.81 87 GLN A O 1
ATOM 641 N N . SER A 1 88 ? 27.585 5.920 -40.391 1.00 70.44 88 SER A N 1
ATOM 642 C CA . SER A 1 88 ? 27.287 5.169 -41.617 1.00 70.44 88 SER A CA 1
ATOM 643 C C . SER A 1 88 ? 26.989 6.088 -42.806 1.00 70.44 88 SER A C 1
ATOM 645 O O . SER A 1 88 ? 27.374 5.779 -43.932 1.00 70.44 88 SER A O 1
ATOM 647 N N . ALA A 1 89 ? 26.337 7.231 -42.570 1.00 72.06 89 ALA A N 1
ATOM 648 C CA . ALA A 1 89 ? 26.010 8.211 -43.605 1.00 72.06 89 ALA A CA 1
ATOM 649 C C . ALA A 1 89 ? 27.233 9.003 -44.101 1.00 72.06 89 ALA A C 1
ATOM 651 O O . ALA A 1 89 ? 27.264 9.407 -45.261 1.00 72.06 89 ALA A O 1
ATOM 652 N N . ASN A 1 90 ? 28.262 9.190 -43.265 1.00 67.38 90 ASN A N 1
ATOM 653 C CA . ASN A 1 90 ? 29.446 9.991 -43.605 1.00 67.38 90 ASN A CA 1
ATOM 654 C C . ASN A 1 90 ? 30.459 9.296 -44.545 1.00 67.38 90 ASN A C 1
ATOM 656 O O . ASN A 1 90 ? 31.564 9.802 -44.729 1.00 67.38 90 ASN A O 1
ATOM 660 N N . GLY A 1 91 ? 30.101 8.157 -45.154 1.00 56.00 91 GLY A N 1
ATOM 661 C CA . GLY A 1 91 ? 30.692 7.612 -46.392 1.00 56.00 91 GLY A CA 1
ATOM 662 C C . GLY A 1 91 ? 32.159 7.146 -46.375 1.00 56.00 91 GLY A C 1
ATOM 663 O O . GLY A 1 91 ? 32.549 6.388 -47.257 1.00 56.00 91 GLY A O 1
ATOM 664 N N . SER A 1 92 ? 32.970 7.542 -45.392 1.00 54.97 92 SER A N 1
ATOM 665 C CA . SER A 1 92 ? 34.417 7.255 -45.331 1.00 54.97 92 SER A CA 1
ATOM 666 C C . SER A 1 92 ? 34.770 6.012 -44.499 1.00 54.97 92 SER A C 1
ATOM 668 O O . SER A 1 92 ? 35.928 5.611 -44.398 1.00 54.97 92 SER A O 1
ATOM 670 N N . ASN A 1 93 ? 33.771 5.356 -43.906 1.00 55.75 93 ASN A N 1
ATOM 671 C CA . ASN A 1 93 ? 33.968 4.065 -43.264 1.00 55.75 93 ASN A CA 1
ATOM 672 C C . ASN A 1 93 ? 34.047 2.996 -44.357 1.00 55.75 93 ASN A C 1
ATOM 674 O O . ASN A 1 93 ? 33.022 2.597 -44.910 1.00 55.75 93 ASN A O 1
ATOM 678 N N . SER A 1 94 ? 35.274 2.564 -44.677 1.00 51.59 94 SER A N 1
ATOM 679 C CA . SER A 1 94 ? 35.564 1.410 -45.537 1.00 51.59 94 SER A CA 1
ATOM 680 C C . SER A 1 94 ? 34.515 0.316 -45.319 1.00 51.59 94 SER A C 1
ATOM 682 O O . SER A 1 94 ? 34.151 0.027 -44.181 1.00 51.59 94 SER A O 1
ATOM 684 N N . SER A 1 95 ? 34.007 -0.276 -46.402 1.00 56.94 95 SER A N 1
ATOM 685 C CA . SER A 1 95 ? 32.901 -1.260 -46.451 1.00 56.94 95 SER A CA 1
ATOM 686 C C . SER A 1 95 ? 32.966 -2.442 -45.451 1.00 56.94 95 SER A C 1
ATOM 688 O O . SER A 1 95 ? 32.012 -3.214 -45.311 1.00 56.94 95 SER A O 1
ATOM 690 N N . GLU A 1 96 ? 34.086 -2.598 -44.754 1.00 56.69 96 GLU A N 1
ATOM 691 C CA . GLU A 1 96 ? 34.320 -3.512 -43.641 1.00 56.69 96 GLU A CA 1
ATOM 692 C C . GLU A 1 96 ? 33.727 -3.011 -42.304 1.00 56.69 96 GLU A C 1
ATOM 694 O O . GLU A 1 96 ? 33.082 -3.789 -41.600 1.00 56.69 96 GLU A O 1
ATOM 699 N N . THR A 1 97 ? 33.801 -1.709 -41.994 1.00 54.53 97 THR A N 1
ATOM 700 C CA . THR A 1 97 ? 33.280 -1.117 -40.743 1.00 54.53 97 THR A CA 1
ATOM 701 C C . THR A 1 97 ? 31.745 -1.093 -40.704 1.00 54.53 97 THR A C 1
ATOM 703 O O . THR A 1 97 ? 31.137 -1.369 -39.670 1.00 54.53 97 THR A O 1
ATOM 706 N N . VAL A 1 98 ? 31.083 -0.869 -41.848 1.00 56.31 98 VAL A N 1
ATOM 707 C CA . VAL A 1 98 ? 29.605 -0.898 -41.955 1.00 56.31 98 VAL A CA 1
ATOM 708 C C . VAL A 1 98 ? 29.038 -2.307 -41.704 1.00 56.31 98 VAL A C 1
ATOM 710 O O . VAL A 1 98 ? 27.917 -2.453 -41.219 1.00 56.31 98 VAL A O 1
ATOM 713 N N . ARG A 1 99 ? 29.815 -3.368 -41.977 1.00 52.50 99 ARG A N 1
ATOM 714 C CA . ARG A 1 99 ? 29.431 -4.766 -41.697 1.00 52.50 99 ARG A CA 1
ATOM 715 C C . ARG A 1 99 ? 29.624 -5.183 -40.238 1.00 52.50 99 ARG A C 1
ATOM 717 O O . ARG A 1 99 ? 29.088 -6.219 -39.839 1.00 52.50 99 ARG A O 1
ATOM 724 N N . LEU A 1 100 ? 30.391 -4.424 -39.459 1.00 53.59 100 LEU A N 1
ATOM 725 C CA . LEU A 1 100 ? 30.522 -4.630 -38.017 1.00 53.59 100 LEU A CA 1
ATOM 726 C C . LEU A 1 100 ? 29.395 -3.897 -37.269 1.00 53.59 100 LEU A C 1
ATOM 728 O O . LEU A 1 100 ? 28.748 -4.493 -36.423 1.00 53.59 100 LEU A O 1
ATOM 732 N N . CYS A 1 101 ? 29.040 -2.683 -37.707 1.00 55.41 101 CYS A N 1
ATOM 733 C CA . CYS A 1 101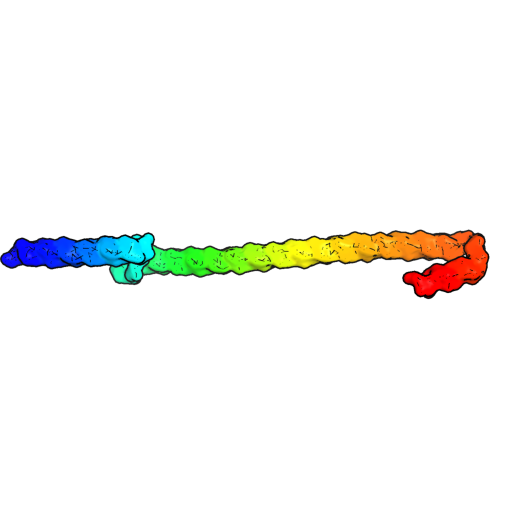 ? 27.940 -1.877 -37.153 1.00 55.41 101 CYS A CA 1
ATOM 734 C C . CYS A 1 101 ? 26.526 -2.482 -37.322 1.00 55.41 101 CYS A C 1
ATOM 736 O O . CYS A 1 101 ? 25.585 -2.019 -36.692 1.00 55.41 101 CYS A O 1
ATOM 738 N N . LYS A 1 102 ? 26.341 -3.479 -38.198 1.00 52.91 102 LYS A N 1
ATOM 739 C CA . LYS A 1 102 ? 25.058 -4.193 -38.366 1.00 52.91 102 LYS A CA 1
ATOM 740 C C . LYS A 1 102 ? 24.946 -5.474 -37.528 1.00 52.91 102 LYS A C 1
ATOM 742 O O . LYS A 1 102 ? 23.953 -6.185 -37.669 1.00 52.91 102 LYS A O 1
ATOM 747 N N . ARG A 1 103 ? 25.986 -5.828 -36.767 1.00 48.66 103 ARG A N 1
ATOM 748 C CA . ARG A 1 103 ? 26.102 -7.122 -36.074 1.00 48.66 103 ARG A CA 1
ATOM 749 C C . ARG A 1 103 ? 25.978 -7.020 -34.554 1.00 48.66 103 ARG A C 1
ATOM 751 O O . ARG A 1 103 ? 25.662 -8.036 -33.944 1.00 48.66 103 ARG A O 1
ATOM 758 N N . ASP A 1 104 ? 26.172 -5.822 -34.015 1.00 44.00 104 ASP A N 1
ATOM 759 C CA . ASP A 1 104 ? 25.934 -5.438 -32.620 1.00 44.00 104 ASP A CA 1
ATOM 760 C C . ASP A 1 104 ? 24.759 -4.450 -32.565 1.00 44.00 104 ASP A C 1
ATOM 762 O O . ASP A 1 104 ? 24.012 -4.472 -31.563 1.00 44.00 104 ASP A O 1
#

Foldseek 3Di:
DVVVVVVVVVVVVVVLVVVCVVVVHPQPDCVVPVPVVVVVVVVVVVVVVVVVVVVVVVVVVVVVVVVVVVVVVVVVVVVVVVVLVVVVVVPPPPPVVVVVSVVD

Sequence (104 aa):
MKAQSTLNRAQSNLSTSMERLASGMRINSAKDDAAGLQISNRMTSQINGIGVAMRNANDGISIAQTAEGAMGESTNILQRMRDLSLQSANGSNSSETVRLCKRD

Organism: NCBI:txid314608